Protein AF-A0A956GLY9-F1 (afdb_monomer_lite)

pLDDT: mean 89.47, std 8.24, range [56.81, 97.19]

Secondary structure (DSSP, 8-state):
-------S-HHHHHHHHHHHS--S-TT---B---SSHHHHHHHHHHHHHHHS---S-B---HHHHHHHHHHSSHHHHHTT-----HHHHHHHHHHHHT-HHHHS--

Foldseek 3Di:
DDDDDDDPDVLVVLVVVLVVDDDDDPQDAAEDADQDDVRVVVSQVSSCVVVVHRPNYHYHHPLVVCQCVQCVDPVNVVVVPHDDDPVNVVVVVVVCVVPVVNVPDD

Structure (mmCIF, N/CA/C/O backbone):
data_AF-A0A956GLY9-F1
#
_entry.id   AF-A0A956GLY9-F1
#
loop_
_atom_site.group_PDB
_atom_site.id
_atom_site.type_symbol
_atom_site.label_atom_id
_atom_site.label_alt_id
_atom_site.label_comp_id
_atom_site.label_asym_id
_atom_site.label_entity_id
_atom_site.label_seq_id
_atom_site.pdbx_PDB_ins_code
_atom_site.Cartn_x
_atom_site.Cartn_y
_atom_site.Cartn_z
_atom_site.occupancy
_atom_site.B_iso_or_equiv
_atom_site.auth_seq_id
_atom_site.auth_comp_id
_atom_site.auth_asym_id
_atom_site.auth_atom_id
_atom_site.pdbx_PDB_model_num
ATOM 1 N N . MET A 1 1 ? -13.231 12.121 -3.019 1.00 86.06 1 MET A N 1
ATOM 2 C CA . MET A 1 1 ? -12.626 13.397 -2.574 1.00 86.06 1 MET A CA 1
ATOM 3 C C . MET A 1 1 ? -11.297 13.080 -1.910 1.00 86.06 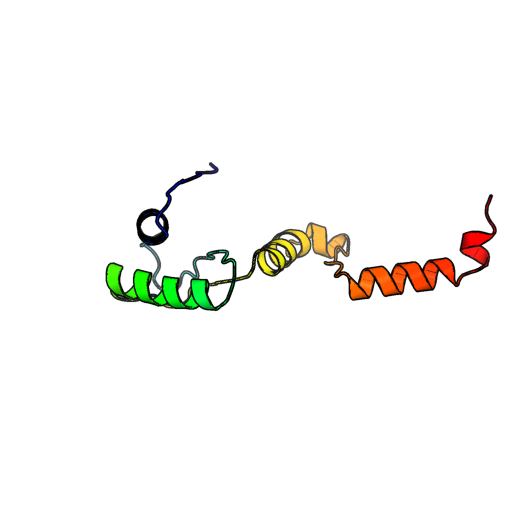1 MET A C 1
ATOM 5 O O . MET A 1 1 ? -11.272 12.183 -1.078 1.00 86.06 1 MET A O 1
ATOM 9 N N . LEU A 1 2 ? -10.207 13.748 -2.293 1.00 92.38 2 LEU A N 1
ATOM 10 C CA . LEU A 1 2 ? -8.903 13.572 -1.645 1.00 92.38 2 LEU A CA 1
ATOM 11 C C . LEU A 1 2 ? -8.860 14.412 -0.361 1.00 92.38 2 LEU A C 1
ATOM 13 O O . LEU A 1 2 ? -9.135 15.609 -0.407 1.00 92.38 2 LEU A O 1
ATOM 17 N N . ARG A 1 3 ? -8.525 13.791 0.774 1.00 93.69 3 ARG A N 1
ATOM 18 C CA . ARG A 1 3 ? -8.341 14.469 2.065 1.00 93.69 3 ARG A CA 1
ATOM 19 C C . ARG A 1 3 ? -6.869 14.414 2.454 1.00 93.69 3 ARG A C 1
ATOM 21 O O . ARG A 1 3 ? -6.280 13.339 2.457 1.00 93.69 3 ARG A O 1
ATOM 28 N N . VAL A 1 4 ? -6.309 15.561 2.824 1.00 95.81 4 VAL A N 1
ATOM 29 C CA . VAL A 1 4 ? -4.938 15.673 3.333 1.00 95.81 4 VAL A CA 1
ATOM 30 C C . VAL A 1 4 ? -5.003 16.067 4.805 1.00 95.81 4 VAL A C 1
ATOM 32 O O . VAL A 1 4 ? -5.618 17.076 5.145 1.00 95.81 4 VAL A O 1
ATOM 35 N N . THR A 1 5 ? -4.381 15.270 5.673 1.00 96.12 5 THR A N 1
ATOM 36 C CA . THR A 1 5 ? -4.231 15.564 7.106 1.00 96.12 5 THR A CA 1
ATOM 37 C C . THR A 1 5 ? -2.750 15.797 7.396 1.00 96.12 5 THR A C 1
ATOM 39 O O . THR A 1 5 ? -1.912 14.988 7.002 1.00 96.12 5 THR A O 1
ATOM 42 N N . LEU A 1 6 ? -2.426 16.896 8.078 1.00 97.19 6 LEU A N 1
ATOM 43 C CA . LEU A 1 6 ? -1.061 17.282 8.442 1.00 97.19 6 LEU A CA 1
ATOM 44 C C . LEU A 1 6 ? -0.926 17.273 9.968 1.00 97.19 6 LEU A C 1
ATOM 46 O O . LEU A 1 6 ? -1.802 17.779 10.663 1.00 97.19 6 LEU A O 1
ATOM 50 N N . SER A 1 7 ? 0.167 16.715 10.483 1.00 96.75 7 SER A N 1
ATOM 51 C CA . SER A 1 7 ? 0.548 16.786 11.898 1.00 96.75 7 SER A CA 1
ATOM 52 C C . SER A 1 7 ? 2.057 16.557 12.031 1.00 96.75 7 SER A C 1
ATOM 54 O O . SER A 1 7 ? 2.686 15.954 11.160 1.00 96.75 7 SER A O 1
ATOM 56 N N . ASN A 1 8 ? 2.640 17.048 13.122 1.00 96.38 8 ASN A N 1
ATOM 57 C CA . ASN A 1 8 ? 4.018 16.776 13.531 1.00 96.38 8 ASN A CA 1
ATOM 58 C C . ASN A 1 8 ? 4.151 15.484 14.358 1.00 96.38 8 ASN A C 1
ATOM 60 O O . ASN A 1 8 ? 5.262 15.117 14.740 1.00 96.38 8 ASN A O 1
ATOM 64 N N . ARG A 1 9 ? 3.036 14.804 14.651 1.00 95.19 9 ARG A N 1
ATOM 65 C CA . ARG A 1 9 ? 2.983 13.586 15.460 1.00 95.19 9 ARG A CA 1
ATOM 66 C C . ARG A 1 9 ? 2.299 12.462 14.700 1.00 95.19 9 ARG A C 1
ATOM 68 O O . ARG A 1 9 ? 1.150 12.575 14.272 1.00 95.19 9 ARG A O 1
ATOM 75 N N . LEU A 1 10 ? 2.997 11.338 14.568 1.00 92.88 10 LEU A N 1
ATOM 76 C CA . LEU A 1 10 ? 2.476 10.176 13.852 1.00 92.88 10 LEU A CA 1
ATOM 77 C C . LEU A 1 10 ? 1.227 9.596 14.538 1.00 92.88 10 LEU A C 1
ATOM 79 O O . LEU A 1 10 ? 0.330 9.098 13.864 1.00 92.88 10 LEU A O 1
ATOM 83 N N . GLU A 1 11 ? 1.124 9.711 15.863 1.00 95.38 11 GLU A N 1
ATOM 84 C CA . GLU A 1 11 ? -0.017 9.236 16.652 1.00 95.38 11 GLU A CA 1
ATOM 85 C C . GLU A 1 11 ? -1.323 9.964 16.313 1.00 95.38 11 GLU A C 1
ATOM 87 O O . GLU A 1 11 ? -2.400 9.366 16.386 1.00 95.38 11 GLU A O 1
ATOM 92 N N . GLU A 1 12 ? -1.237 11.245 15.952 1.00 96.06 12 GLU A N 1
ATOM 93 C CA . GLU A 1 12 ? -2.387 12.059 15.550 1.00 96.06 12 GLU A CA 1
ATOM 94 C C . GLU A 1 12 ? -2.821 11.719 14.121 1.00 96.06 12 GLU A C 1
ATOM 96 O O . GLU A 1 12 ? -4.015 11.584 13.851 1.00 96.06 12 GLU A O 1
ATOM 101 N N . LEU A 1 13 ? -1.859 11.485 13.219 1.00 95.38 13 LEU A N 1
ATOM 102 C CA . LEU A 1 13 ? -2.145 10.980 11.873 1.00 95.38 13 LEU A CA 1
ATOM 103 C C . LEU A 1 13 ? -2.803 9.596 11.929 1.00 95.38 13 LEU A C 1
ATOM 105 O O . LEU A 1 13 ? -3.806 9.367 11.256 1.00 95.38 13 LEU A O 1
ATOM 109 N N . ALA A 1 14 ? -2.290 8.696 12.772 1.00 94.12 14 ALA A N 1
ATOM 110 C CA . ALA A 1 14 ? -2.872 7.375 12.987 1.00 94.12 14 ALA A CA 1
ATOM 111 C C . ALA A 1 14 ? -4.282 7.456 13.590 1.00 94.12 14 ALA A C 1
ATOM 113 O O . ALA A 1 14 ? -5.158 6.695 13.185 1.00 94.12 14 ALA A O 1
ATOM 114 N N . ALA A 1 15 ? -4.532 8.411 14.495 1.00 94.88 15 ALA A N 1
ATOM 115 C CA . ALA A 1 15 ? -5.873 8.682 15.011 1.00 94.88 15 ALA A CA 1
ATOM 116 C C . ALA A 1 15 ? -6.828 9.097 13.884 1.00 94.88 15 ALA A C 1
ATOM 118 O O . ALA A 1 15 ? -7.875 8.483 13.704 1.00 94.88 15 ALA A O 1
ATOM 119 N N . SER A 1 16 ? -6.435 10.086 13.073 1.00 95.19 16 SER A N 1
ATOM 120 C CA . SER A 1 16 ? -7.238 10.539 11.933 1.00 95.19 16 SER A CA 1
ATOM 121 C C . SER A 1 16 ? -7.474 9.431 10.904 1.00 95.19 16 SER A C 1
ATOM 123 O O . SER A 1 16 ? -8.522 9.427 10.262 1.00 95.19 16 SER A O 1
ATOM 125 N N . LEU A 1 17 ? -6.512 8.527 10.712 1.00 93.44 17 LEU A N 1
ATOM 126 C CA . LEU A 1 17 ? -6.659 7.370 9.834 1.00 93.44 17 LEU A CA 1
ATOM 127 C C . LEU A 1 17 ? -7.648 6.353 10.416 1.00 93.44 17 LEU A C 1
ATOM 129 O O . LEU A 1 17 ? -8.498 5.856 9.685 1.00 93.44 17 LEU A O 1
ATOM 133 N N . ALA A 1 18 ? -7.570 6.069 11.718 1.00 92.88 18 ALA A N 1
ATOM 134 C CA . ALA A 1 18 ? -8.465 5.132 12.390 1.00 92.88 18 ALA A CA 1
ATOM 135 C C . ALA A 1 18 ? -9.940 5.545 12.271 1.00 92.88 18 ALA A C 1
ATOM 137 O O . ALA A 1 18 ? -10.777 4.676 12.038 1.00 92.88 18 ALA A O 1
ATOM 138 N N . GLU A 1 19 ? -10.232 6.846 12.366 1.00 91.75 19 GLU A N 1
ATOM 139 C CA . GLU A 1 19 ? -11.576 7.414 12.169 1.00 91.75 19 GLU A CA 1
ATOM 140 C C . GLU A 1 19 ? -12.046 7.345 10.708 1.00 91.75 19 GLU A C 1
ATOM 142 O O . GLU A 1 19 ? -13.237 7.253 10.431 1.00 91.75 19 GLU A O 1
ATOM 147 N N . ALA A 1 20 ? -11.115 7.397 9.750 1.00 90.81 20 ALA A N 1
ATOM 148 C CA . ALA A 1 20 ? -11.434 7.334 8.325 1.00 90.81 20 ALA A CA 1
ATOM 149 C C . ALA A 1 20 ? -11.624 5.899 7.804 1.00 90.81 20 ALA A C 1
ATOM 151 O O . ALA A 1 20 ? -12.184 5.714 6.723 1.00 90.81 20 ALA A O 1
ATOM 152 N N . LEU A 1 21 ? -11.136 4.887 8.529 1.00 88.56 21 LEU A N 1
ATOM 153 C CA . LEU A 1 21 ? -11.248 3.490 8.118 1.00 88.56 21 LEU A CA 1
ATOM 154 C C . LEU A 1 21 ? -12.689 2.977 8.298 1.00 88.56 21 LEU A C 1
ATOM 156 O O . LEU A 1 21 ? -13.230 3.089 9.406 1.00 88.56 21 LEU A O 1
ATOM 160 N N . PRO A 1 22 ? -13.283 2.347 7.267 1.00 81.50 22 PRO A N 1
ATOM 161 C CA . PRO A 1 22 ? -14.648 1.832 7.332 1.00 81.50 22 PRO A CA 1
ATOM 162 C C . PRO A 1 22 ? -14.803 0.808 8.466 1.00 81.50 22 PRO A C 1
ATOM 164 O O . PRO A 1 22 ? -13.861 0.085 8.801 1.00 81.50 22 PRO A O 1
ATOM 167 N N . ALA A 1 23 ? -15.976 0.777 9.100 1.00 75.81 23 ALA A N 1
ATOM 168 C CA . ALA A 1 23 ? -16.266 -0.101 10.239 1.00 75.81 23 ALA A CA 1
ATOM 169 C C . ALA A 1 23 ? -17.227 -1.254 9.909 1.00 75.81 23 ALA A C 1
ATOM 171 O O . ALA A 1 23 ? -17.423 -2.125 10.752 1.00 75.81 23 ALA A O 1
ATOM 172 N N . ASP A 1 24 ? -17.804 -1.267 8.708 1.00 76.31 24 ASP A N 1
ATOM 173 C CA . ASP A 1 24 ? -19.043 -2.012 8.460 1.00 76.31 24 ASP A CA 1
ATOM 174 C C . ASP A 1 24 ? -18.832 -3.481 8.061 1.00 76.31 24 ASP A C 1
ATOM 176 O O . ASP A 1 24 ? -19.718 -4.303 8.282 1.00 76.31 24 ASP A O 1
ATOM 180 N N . ASP A 1 25 ? -17.666 -3.837 7.506 1.00 81.06 25 ASP A N 1
ATOM 181 C CA . ASP A 1 25 ? -17.365 -5.199 7.044 1.00 81.06 25 ASP A CA 1
ATOM 182 C C . ASP A 1 25 ? -16.102 -5.771 7.725 1.00 81.06 25 ASP A C 1
ATOM 184 O O . ASP A 1 25 ? -14.997 -5.273 7.486 1.00 81.06 25 ASP A O 1
ATOM 188 N N . PRO A 1 26 ? -16.228 -6.837 8.542 1.00 73.19 26 PRO A N 1
ATOM 189 C CA . PRO A 1 26 ? -15.094 -7.475 9.209 1.00 73.19 26 PRO A CA 1
ATOM 190 C C . PRO A 1 26 ? -14.176 -8.274 8.267 1.00 73.19 26 PRO A C 1
ATOM 192 O O . PRO A 1 26 ? -13.075 -8.644 8.675 1.00 73.19 26 PRO A O 1
ATOM 195 N N . PHE A 1 27 ? -14.601 -8.561 7.032 1.00 81.75 27 P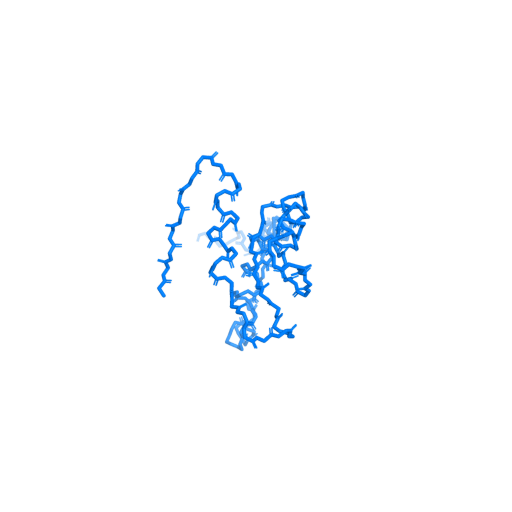HE A N 1
ATOM 196 C CA . PHE A 1 27 ? -13.791 -9.248 6.019 1.00 81.75 27 PHE A CA 1
ATOM 197 C C . PHE A 1 27 ? -13.158 -8.299 5.005 1.00 81.75 27 PHE A C 1
ATOM 199 O O . PHE A 1 27 ? -12.320 -8.734 4.203 1.00 81.75 27 PHE A O 1
ATOM 206 N N . ALA A 1 28 ? -13.516 -7.014 5.056 1.00 86.38 28 ALA A N 1
ATOM 207 C CA . ALA A 1 28 ? -12.865 -6.001 4.254 1.00 86.38 28 ALA A CA 1
ATOM 208 C C . ALA A 1 28 ? -11.359 -6.017 4.529 1.00 86.38 28 ALA A C 1
ATOM 210 O O . ALA A 1 28 ? -10.895 -6.244 5.649 1.00 86.38 28 ALA A O 1
ATOM 211 N N . ARG A 1 29 ? -10.584 -5.746 3.480 1.00 90.69 29 ARG A N 1
ATOM 212 C CA . ARG A 1 29 ? -9.130 -5.604 3.561 1.00 90.69 29 ARG A CA 1
ATOM 213 C C . ARG A 1 29 ? -8.751 -4.166 3.248 1.00 90.69 29 ARG A C 1
ATOM 215 O O . ARG A 1 29 ? -8.403 -3.883 2.103 1.00 90.69 29 ARG A O 1
ATOM 222 N N . PRO A 1 30 ? -8.871 -3.232 4.210 1.00 92.06 30 PRO A N 1
ATOM 223 C CA . PRO A 1 30 ? -8.512 -1.850 3.959 1.00 92.06 30 PRO A CA 1
ATOM 224 C C . PRO A 1 30 ? -7.047 -1.755 3.540 1.00 92.06 30 PRO A C 1
ATOM 226 O O . PRO A 1 30 ? -6.164 -2.284 4.223 1.00 92.06 30 PRO A O 1
ATOM 229 N N . THR A 1 31 ? -6.797 -1.068 2.429 1.00 94.62 31 THR A N 1
ATOM 230 C CA . THR A 1 31 ? -5.440 -0.779 1.969 1.00 94.62 31 THR A CA 1
ATOM 231 C C . THR A 1 31 ? -4.937 0.496 2.630 1.00 94.62 31 THR A C 1
ATOM 233 O O . THR A 1 31 ? -5.558 1.553 2.516 1.00 94.62 31 THR A O 1
ATOM 236 N N . ILE A 1 32 ? -3.786 0.412 3.294 1.00 95.62 32 ILE A N 1
ATOM 237 C CA . ILE A 1 32 ? -3.082 1.560 3.863 1.00 95.62 32 ILE A CA 1
ATOM 238 C C . ILE A 1 32 ? -1.655 1.543 3.328 1.00 95.62 32 ILE A C 1
ATOM 240 O O . ILE A 1 32 ? -0.851 0.684 3.682 1.00 95.62 32 ILE A O 1
ATOM 244 N N . VAL A 1 33 ? -1.328 2.514 2.480 1.00 96.88 33 VAL A N 1
ATOM 245 C CA . VAL A 1 33 ? 0.024 2.662 1.938 1.00 96.88 33 VAL A CA 1
ATOM 246 C C . VAL A 1 33 ? 0.962 3.156 3.038 1.00 96.88 33 VAL A C 1
ATOM 248 O O . VAL A 1 33 ? 0.686 4.155 3.701 1.00 96.88 33 VAL A O 1
ATOM 251 N N . VAL A 1 34 ? 2.082 2.463 3.227 1.00 96.44 34 VAL A N 1
ATOM 252 C CA . VAL A 1 34 ? 3.054 2.745 4.291 1.00 96.44 34 VAL A CA 1
ATOM 253 C C . VAL A 1 34 ? 4.456 2.933 3.720 1.00 96.44 34 VAL A C 1
ATOM 255 O O . VAL A 1 34 ? 4.825 2.344 2.708 1.00 96.44 34 VAL A O 1
ATOM 258 N N . SER A 1 35 ? 5.274 3.743 4.391 1.00 92.81 35 SER A N 1
ATOM 259 C CA . SER A 1 35 ? 6.654 4.021 3.964 1.00 92.81 35 SER A CA 1
ATOM 260 C C . SER A 1 35 ? 7.619 2.858 4.209 1.00 92.81 35 SER A C 1
ATOM 262 O O . SER A 1 35 ? 8.688 2.802 3.608 1.00 92.81 35 SER A O 1
ATOM 264 N N . GLY A 1 36 ? 7.266 1.916 5.086 1.00 95.56 36 GLY A N 1
ATOM 265 C CA . GLY A 1 36 ? 8.099 0.755 5.366 1.00 95.56 36 GLY A CA 1
ATOM 266 C C . GLY A 1 36 ? 7.538 -0.158 6.450 1.00 95.56 36 GLY A C 1
ATOM 267 O O . GLY A 1 36 ? 6.550 0.149 7.118 1.00 95.56 36 GLY A O 1
ATOM 268 N N . ARG A 1 37 ? 8.214 -1.295 6.656 1.00 95.06 37 ARG A N 1
ATOM 269 C CA . ARG A 1 37 ? 7.756 -2.379 7.547 1.00 95.06 37 ARG A CA 1
ATOM 270 C C . ARG A 1 37 ? 7.618 -1.968 9.013 1.00 95.06 37 ARG A C 1
ATOM 272 O O . ARG A 1 37 ? 6.732 -2.470 9.699 1.00 95.06 37 ARG A O 1
ATOM 279 N N . LEU A 1 38 ? 8.484 -1.078 9.503 1.00 96.19 38 LEU A N 1
ATOM 280 C CA . LEU A 1 38 ? 8.417 -0.601 10.888 1.00 96.19 38 LEU A CA 1
ATOM 281 C C . LEU A 1 38 ? 7.140 0.208 11.131 1.00 96.19 38 LEU A C 1
ATOM 283 O O . LEU A 1 38 ? 6.420 -0.075 12.085 1.00 96.19 38 LEU A O 1
ATOM 287 N N . VAL A 1 39 ? 6.825 1.141 10.227 1.00 95.88 39 VAL A N 1
ATOM 288 C CA . VAL A 1 39 ? 5.588 1.934 10.280 1.00 95.88 39 VAL A CA 1
ATOM 289 C C . VAL A 1 39 ? 4.368 1.033 10.117 1.00 95.88 39 VAL A C 1
ATOM 291 O O . VAL A 1 39 ? 3.424 1.166 10.886 1.00 95.88 39 VAL A O 1
ATOM 294 N N . ALA A 1 40 ? 4.415 0.068 9.192 1.00 96.31 40 ALA A N 1
ATOM 295 C CA . ALA A 1 40 ? 3.351 -0.917 8.997 1.00 96.31 40 ALA A CA 1
ATOM 296 C C . ALA A 1 40 ? 3.007 -1.652 10.300 1.00 96.31 40 ALA A C 1
ATOM 298 O O . ALA A 1 40 ? 1.851 -1.709 10.717 1.00 96.31 40 ALA A O 1
ATOM 299 N N . ARG A 1 41 ? 4.035 -2.179 10.976 1.00 96.25 41 ARG A N 1
ATOM 300 C CA . ARG A 1 41 ? 3.861 -2.940 12.212 1.00 96.25 41 ARG A CA 1
ATOM 301 C C . ARG A 1 41 ? 3.402 -2.058 13.368 1.00 96.25 41 ARG A C 1
ATOM 303 O O . ARG A 1 41 ? 2.490 -2.444 14.091 1.00 96.25 41 ARG A O 1
ATOM 310 N N . TRP A 1 42 ? 4.007 -0.884 13.533 1.00 96.69 42 TRP A N 1
ATOM 311 C CA . TRP A 1 42 ? 3.580 0.079 14.548 1.00 96.69 42 TRP A CA 1
ATOM 312 C C . TRP A 1 42 ? 2.109 0.471 14.360 1.00 96.69 42 TRP A C 1
ATOM 314 O O . TRP A 1 42 ? 1.338 0.432 15.318 1.00 96.69 42 TRP A O 1
ATOM 324 N N . LEU A 1 43 ? 1.700 0.754 13.120 1.00 96.06 43 LEU A N 1
ATOM 325 C CA . LEU A 1 43 ? 0.333 1.139 12.797 1.00 96.06 43 LEU A CA 1
ATOM 326 C C . LEU A 1 43 ? -0.658 0.013 13.097 1.00 96.06 43 LEU A C 1
ATOM 328 O O . LEU A 1 43 ? -1.715 0.269 13.664 1.00 96.06 43 LEU A O 1
ATOM 332 N N . GLN A 1 44 ? -0.314 -1.235 12.767 1.00 95.56 44 GLN A N 1
ATOM 333 C CA . GLN A 1 44 ? -1.156 -2.385 13.088 1.00 95.56 44 GLN A CA 1
ATOM 334 C C . GLN A 1 44 ? -1.388 -2.510 14.603 1.00 95.56 44 GLN A C 1
ATOM 336 O O . GLN A 1 44 ? -2.521 -2.727 15.030 1.00 95.56 44 GLN A O 1
ATOM 341 N N . TYR A 1 45 ? -0.350 -2.322 15.424 1.00 96.12 45 TYR A N 1
ATOM 342 C CA . TYR A 1 45 ? -0.500 -2.333 16.882 1.00 96.12 45 TYR A CA 1
ATOM 343 C C . TYR A 1 45 ? -1.326 -1.153 17.403 1.00 96.12 45 TYR A C 1
ATOM 345 O O . TYR A 1 45 ? -2.187 -1.357 18.258 1.00 96.12 45 TYR A O 1
ATOM 353 N N . ASP A 1 46 ? -1.105 0.065 16.901 1.00 96.00 46 ASP A N 1
ATOM 354 C CA . ASP A 1 46 ? -1.866 1.236 17.352 1.00 96.00 46 ASP A CA 1
ATOM 355 C C . ASP A 1 46 ? -3.349 1.141 16.952 1.00 96.00 46 ASP A C 1
ATOM 357 O O . ASP A 1 46 ? -4.227 1.420 17.769 1.00 96.00 46 ASP A O 1
ATOM 361 N N . LEU A 1 47 ? -3.648 0.650 15.744 1.00 94.06 47 LEU A N 1
ATOM 362 C CA . LEU A 1 47 ? -5.018 0.375 15.308 1.00 94.06 47 LEU A CA 1
ATOM 363 C C . LEU A 1 47 ? -5.676 -0.715 16.158 1.00 94.06 47 LEU A C 1
ATOM 365 O O . LEU A 1 47 ? -6.812 -0.530 16.591 1.00 94.06 47 LEU A O 1
ATOM 369 N N . ALA A 1 48 ? -4.966 -1.809 16.459 1.00 93.81 48 ALA A N 1
ATOM 370 C CA . ALA A 1 48 ? -5.485 -2.866 17.327 1.00 93.81 48 ALA A CA 1
ATOM 371 C C . ALA A 1 48 ? -5.785 -2.331 18.732 1.00 93.81 48 ALA A C 1
ATOM 373 O O . ALA A 1 48 ? -6.836 -2.623 19.294 1.00 93.81 48 ALA A O 1
ATOM 374 N N . ARG A 1 49 ? -4.911 -1.481 19.281 1.00 95.00 49 ARG A N 1
ATOM 375 C CA . ARG A 1 49 ? -5.115 -0.854 20.593 1.00 95.00 49 ARG A CA 1
ATOM 376 C C . ARG A 1 49 ? -6.352 0.048 20.629 1.00 95.00 49 ARG A C 1
ATOM 378 O O . ARG A 1 49 ? -7.009 0.121 21.661 1.00 95.00 49 ARG A O 1
ATOM 385 N N . ARG A 1 50 ? -6.665 0.740 19.528 1.00 92.06 50 ARG A N 1
ATOM 386 C CA . ARG A 1 50 ? -7.808 1.669 19.434 1.00 92.06 50 ARG A CA 1
ATOM 387 C C . ARG A 1 50 ? -9.129 0.982 19.092 1.00 92.06 50 ARG A C 1
ATOM 389 O O . ARG A 1 50 ? -10.159 1.373 19.623 1.00 92.06 50 ARG A O 1
ATOM 396 N N . ARG A 1 51 ? -9.105 -0.013 18.199 1.00 88.94 51 ARG A N 1
ATOM 397 C CA . ARG A 1 51 ? -10.304 -0.678 17.646 1.00 88.94 51 ARG A CA 1
ATOM 398 C C . ARG A 1 51 ? -10.510 -2.104 18.177 1.00 88.94 51 ARG A C 1
ATOM 400 O O . ARG A 1 51 ? -11.406 -2.805 17.721 1.00 88.94 51 ARG A O 1
ATOM 407 N N . GLY A 1 52 ? -9.674 -2.557 19.110 1.00 90.69 52 GLY A N 1
ATOM 408 C CA . GLY A 1 52 ? -9.671 -3.914 19.671 1.00 90.69 52 GLY A CA 1
ATOM 409 C C . GLY A 1 52 ? -8.923 -4.934 18.806 1.00 90.69 52 GLY A C 1
ATOM 410 O O . GLY A 1 52 ? -8.157 -5.742 19.326 1.00 90.69 52 GLY A O 1
ATOM 411 N N . VAL A 1 53 ? -9.091 -4.878 17.482 1.00 89.50 53 VAL A N 1
ATOM 412 C CA . VAL A 1 53 ? -8.401 -5.755 16.527 1.00 89.50 53 VAL A CA 1
ATOM 413 C C . VAL A 1 53 ? -7.981 -4.985 15.275 1.00 89.50 53 VAL A C 1
ATOM 415 O O . VAL A 1 53 ? -8.698 -4.114 14.792 1.00 89.50 53 VAL A O 1
ATOM 418 N N . ALA A 1 54 ? -6.808 -5.324 14.738 1.00 91.12 54 ALA A N 1
ATOM 419 C CA . ALA A 1 54 ? -6.336 -4.862 13.435 1.00 91.12 54 ALA A CA 1
ATOM 420 C C . ALA A 1 54 ? -5.860 -6.067 12.616 1.00 91.12 54 ALA A C 1
ATOM 422 O O . ALA A 1 54 ? -4.684 -6.450 12.632 1.00 91.12 54 ALA A O 1
ATOM 423 N N . ALA A 1 55 ? -6.814 -6.697 11.938 1.00 87.69 55 ALA A N 1
ATOM 424 C CA . ALA A 1 55 ? -6.598 -7.855 11.083 1.00 87.69 55 ALA A CA 1
ATOM 425 C C . ALA A 1 55 ? -6.878 -7.499 9.620 1.00 87.69 55 ALA A C 1
ATOM 427 O O . ALA A 1 55 ? -7.490 -6.475 9.330 1.00 87.69 55 ALA A O 1
ATOM 428 N N . ALA A 1 56 ? -6.404 -8.351 8.709 1.00 90.44 56 ALA A N 1
ATOM 429 C CA . ALA A 1 56 ? -6.702 -8.288 7.277 1.00 90.44 56 ALA A CA 1
ATOM 430 C C . ALA A 1 56 ? -6.316 -6.974 6.554 1.00 90.44 56 ALA A C 1
ATOM 432 O O . ALA A 1 56 ? -6.688 -6.789 5.398 1.00 90.44 56 ALA A O 1
ATOM 433 N N . LEU A 1 57 ? -5.528 -6.098 7.190 1.00 92.88 57 LEU A N 1
ATOM 434 C CA . LEU A 1 57 ? -5.005 -4.879 6.573 1.00 92.88 57 LEU A CA 1
ATOM 435 C C . LEU A 1 57 ? -4.045 -5.221 5.426 1.00 92.88 57 LEU A C 1
ATOM 437 O O . LEU A 1 57 ? -3.132 -6.033 5.593 1.00 92.88 57 LEU A O 1
ATOM 441 N N . ASP A 1 58 ? -4.216 -4.557 4.287 1.00 95.25 58 ASP A N 1
ATOM 442 C CA . ASP A 1 58 ? -3.259 -4.580 3.182 1.00 95.25 58 ASP A CA 1
ATOM 443 C C . ASP A 1 58 ? -2.317 -3.378 3.332 1.00 95.25 58 ASP A C 1
ATOM 445 O O . ASP A 1 58 ? -2.744 -2.229 3.236 1.00 95.25 58 ASP A O 1
ATOM 449 N N . LEU A 1 59 ? -1.037 -3.635 3.621 1.00 96.50 59 LEU A N 1
ATOM 450 C CA . LEU A 1 59 ? -0.045 -2.610 3.983 1.00 96.50 59 LEU A CA 1
ATOM 451 C C . LEU A 1 59 ? 1.097 -2.515 2.948 1.00 96.50 59 LEU A C 1
ATOM 453 O O . LEU A 1 59 ? 2.248 -2.824 3.281 1.00 96.50 59 LEU A O 1
ATOM 457 N N . PRO A 1 60 ? 0.818 -2.152 1.681 1.00 96.94 60 PRO A N 1
ATOM 458 C CA . PRO A 1 60 ? 1.833 -2.080 0.635 1.00 96.94 60 PRO A CA 1
ATOM 459 C C . PRO A 1 60 ? 2.758 -0.866 0.806 1.00 96.94 60 PRO A C 1
ATOM 461 O O . PRO A 1 60 ? 2.389 0.152 1.399 1.00 96.94 60 PRO A O 1
ATOM 464 N N . SER A 1 61 ? 3.948 -0.942 0.203 1.00 95.56 61 SER A N 1
ATOM 465 C CA . SER A 1 61 ? 4.725 0.263 -0.103 1.00 95.56 61 SER A CA 1
ATOM 466 C C . SER A 1 61 ? 4.018 1.098 -1.174 1.00 95.56 61 SER A C 1
ATOM 468 O O . SER A 1 61 ? 3.150 0.597 -1.892 1.00 95.56 61 SER A O 1
ATOM 470 N N . LEU A 1 62 ? 4.414 2.366 -1.320 1.00 93.69 62 LEU A N 1
ATOM 471 C CA . LEU A 1 62 ? 3.883 3.223 -2.384 1.00 93.69 62 LEU A CA 1
ATOM 472 C C . LEU A 1 62 ? 4.120 2.617 -3.773 1.00 93.69 62 LEU A C 1
ATOM 474 O O . LEU A 1 62 ? 3.197 2.562 -4.574 1.00 93.69 62 LEU A O 1
ATOM 478 N N . GLU A 1 63 ? 5.323 2.107 -4.032 1.00 91.25 63 GLU A N 1
ATOM 479 C CA . GLU A 1 63 ? 5.676 1.482 -5.312 1.00 91.25 63 GLU A CA 1
ATOM 480 C C . GLU A 1 63 ? 4.782 0.276 -5.621 1.00 91.25 63 GLU A C 1
ATOM 482 O O . GLU A 1 63 ? 4.185 0.212 -6.691 1.00 91.25 63 GLU A O 1
ATOM 487 N N . ALA A 1 64 ? 4.611 -0.639 -4.660 1.00 92.00 64 ALA A N 1
ATOM 488 C CA . ALA A 1 64 ? 3.761 -1.815 -4.841 1.00 92.00 64 ALA A CA 1
ATOM 489 C C . ALA A 1 64 ? 2.279 -1.444 -5.001 1.00 92.00 64 ALA A C 1
ATOM 491 O O . ALA A 1 64 ? 1.536 -2.105 -5.724 1.00 92.00 64 ALA A O 1
ATOM 492 N N . PHE A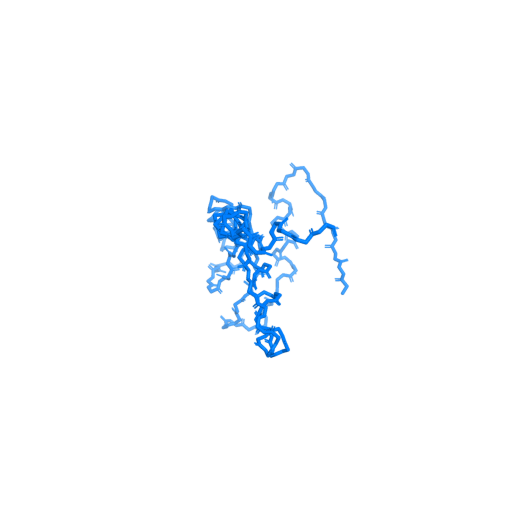 1 65 ? 1.825 -0.392 -4.317 1.00 94.25 65 PHE A N 1
ATOM 493 C CA . PHE A 1 65 ? 0.471 0.119 -4.489 1.00 94.25 65 PHE A CA 1
ATOM 494 C C . PHE A 1 65 ? 0.257 0.690 -5.894 1.00 94.25 65 PHE A C 1
ATOM 496 O O . PHE A 1 65 ? -0.735 0.346 -6.536 1.00 94.25 65 PHE A O 1
ATOM 503 N N . LEU A 1 66 ? 1.183 1.523 -6.376 1.00 91.62 66 LEU A N 1
ATOM 504 C CA . LEU A 1 66 ? 1.106 2.129 -7.703 1.00 91.62 66 LEU A CA 1
ATOM 505 C C . LEU A 1 66 ? 1.164 1.075 -8.805 1.00 91.62 66 LEU A C 1
ATOM 507 O O . LEU A 1 66 ? 0.323 1.108 -9.694 1.00 91.62 66 LEU A O 1
ATOM 511 N N . ASP A 1 67 ? 2.081 0.112 -8.712 1.00 90.62 67 ASP A N 1
ATOM 512 C CA . ASP A 1 67 ? 2.189 -0.979 -9.683 1.00 90.62 67 ASP A CA 1
ATOM 513 C C . ASP A 1 67 ? 0.872 -1.761 -9.790 1.00 90.62 67 ASP A C 1
ATOM 515 O O . ASP A 1 67 ? 0.292 -1.850 -10.873 1.00 90.62 67 ASP A O 1
ATOM 519 N N . ARG A 1 68 ? 0.310 -2.209 -8.655 1.00 90.75 68 ARG A N 1
ATOM 520 C CA . ARG A 1 68 ? -0.992 -2.904 -8.634 1.00 90.75 68 ARG A CA 1
ATOM 521 C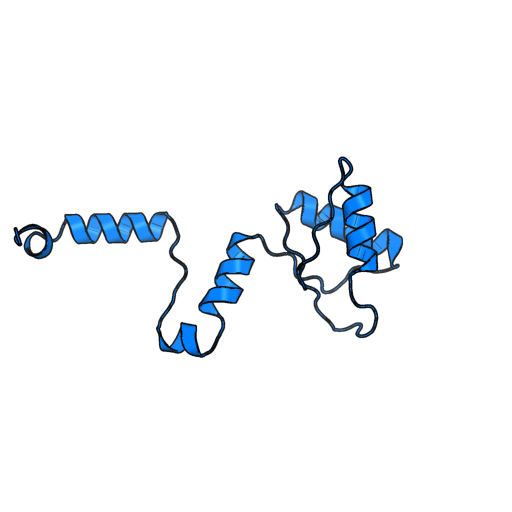 C . ARG A 1 68 ? -2.138 -2.043 -9.166 1.00 90.75 68 ARG A C 1
ATOM 523 O O . ARG A 1 68 ? -3.044 -2.579 -9.793 1.00 90.75 68 ARG A O 1
ATOM 530 N N . THR A 1 69 ? -2.130 -0.739 -8.894 1.00 91.06 69 THR A N 1
ATOM 531 C CA . THR A 1 69 ? -3.228 0.163 -9.281 1.00 91.06 69 THR A CA 1
ATOM 532 C C . THR A 1 69 ? -3.180 0.508 -10.766 1.00 91.06 69 THR A C 1
ATOM 534 O O . THR A 1 69 ? -4.221 0.561 -11.405 1.00 91.06 69 THR A O 1
ATOM 537 N N . LEU A 1 70 ? -1.984 0.726 -11.318 1.00 89.31 70 LEU A N 1
ATOM 538 C CA . LEU A 1 70 ? -1.796 1.190 -12.694 1.00 89.31 70 LEU A CA 1
ATOM 539 C C . LEU A 1 70 ? -1.706 0.050 -13.715 1.00 89.31 70 LEU A C 1
ATOM 541 O O . LEU A 1 70 ? -1.970 0.274 -14.889 1.00 89.31 70 LEU A O 1
ATOM 545 N N . THR A 1 71 ? -1.326 -1.158 -13.291 1.00 89.12 71 THR A N 1
ATOM 546 C CA . THR A 1 71 ? -1.220 -2.334 -14.181 1.00 89.12 71 THR A CA 1
ATOM 547 C C . THR A 1 71 ? -2.328 -3.365 -13.944 1.00 89.12 71 THR A C 1
ATOM 549 O O . THR A 1 71 ? -2.464 -4.341 -14.683 1.00 89.12 71 THR A O 1
ATOM 552 N N . GLY A 1 72 ? -3.127 -3.176 -12.891 1.00 83.69 72 GLY A N 1
ATOM 553 C CA . GLY A 1 72 ? -4.079 -4.168 -12.402 1.00 83.69 72 GLY A CA 1
ATOM 554 C C . GLY A 1 72 ? -5.489 -4.091 -12.982 1.00 83.69 72 GLY A C 1
ATOM 555 O O . GLY A 1 72 ? -6.311 -4.937 -12.617 1.00 83.69 72 GLY A O 1
ATOM 556 N N . ASP A 1 73 ? -5.809 -3.139 -13.858 1.00 87.88 73 ASP A N 1
ATOM 557 C CA . ASP A 1 73 ? -7.114 -3.081 -14.531 1.00 87.88 73 ASP A CA 1
ATOM 558 C C . ASP A 1 73 ? -7.117 -3.855 -15.870 1.00 87.88 73 ASP A C 1
ATOM 560 O O . ASP A 1 73 ? -6.119 -4.460 -16.270 1.00 87.88 73 ASP A O 1
ATOM 564 N N . ALA A 1 74 ? -8.286 -3.996 -16.499 1.00 86.69 74 ALA A N 1
ATOM 565 C CA . ALA A 1 74 ? -8.418 -4.778 -17.731 1.00 86.69 74 ALA A CA 1
ATOM 566 C C . ALA A 1 74 ? -7.749 -4.086 -18.930 1.00 86.69 74 ALA A C 1
ATOM 568 O O . ALA A 1 74 ? -7.133 -4.764 -19.753 1.00 86.69 74 ALA A O 1
ATOM 569 N N . ASP A 1 75 ? -7.826 -2.758 -18.988 1.00 88.50 75 ASP A N 1
ATOM 570 C CA . ASP A 1 75 ? -7.313 -1.952 -20.095 1.00 88.50 75 ASP A CA 1
ATOM 571 C C . ASP A 1 75 ? -5.784 -1.916 -20.082 1.00 88.50 75 ASP A C 1
ATOM 573 O O . ASP A 1 75 ? -5.144 -2.154 -21.105 1.00 88.50 75 ASP A O 1
ATOM 577 N N . ALA A 1 76 ? -5.181 -1.725 -18.910 1.00 86.38 76 ALA A N 1
ATOM 578 C CA . ALA A 1 76 ? -3.744 -1.783 -18.696 1.00 86.38 76 ALA A CA 1
ATOM 579 C C . ALA A 1 76 ? -3.179 -3.161 -19.051 1.00 86.38 76 ALA A C 1
ATOM 581 O O . ALA A 1 76 ? -2.149 -3.251 -19.721 1.00 86.38 76 ALA A O 1
ATOM 582 N N . ARG A 1 77 ? -3.875 -4.242 -18.672 1.00 83.38 77 ARG A N 1
ATOM 583 C CA . ARG A 1 77 ? -3.487 -5.602 -19.076 1.00 83.38 77 ARG A CA 1
ATOM 584 C C . ARG A 1 77 ? -3.604 -5.812 -20.582 1.00 83.38 77 ARG A C 1
ATOM 586 O O . ARG A 1 77 ? -2.699 -6.399 -21.167 1.00 83.38 77 ARG A O 1
ATOM 593 N N . ALA A 1 78 ? -4.685 -5.343 -21.206 1.00 88.88 78 ALA A N 1
ATOM 594 C CA . ALA A 1 78 ? -4.874 -5.437 -22.653 1.00 88.88 78 ALA A CA 1
ATOM 595 C C . ALA A 1 78 ? -3.803 -4.642 -23.421 1.00 88.88 78 ALA A C 1
ATOM 597 O O . ALA A 1 78 ? -3.315 -5.101 -24.451 1.00 88.88 78 ALA A O 1
ATOM 598 N N . ALA A 1 79 ? -3.390 -3.494 -22.884 1.00 88.81 79 ALA A N 1
ATOM 599 C CA . ALA A 1 79 ? -2.296 -2.678 -23.399 1.00 88.81 79 ALA A CA 1
ATOM 600 C C . ALA A 1 79 ? -0.897 -3.238 -23.072 1.00 88.81 79 ALA A C 1
ATOM 602 O O . ALA A 1 79 ? 0.102 -2.670 -23.509 1.00 88.81 79 ALA A O 1
ATOM 603 N N . GLY A 1 80 ? -0.799 -4.330 -22.304 1.00 87.25 80 GLY A N 1
ATOM 604 C CA . GLY A 1 80 ? 0.475 -4.924 -21.900 1.00 87.25 80 GLY A CA 1
ATOM 605 C C . GLY A 1 80 ? 1.315 -4.022 -20.991 1.00 87.25 80 GLY A C 1
ATOM 60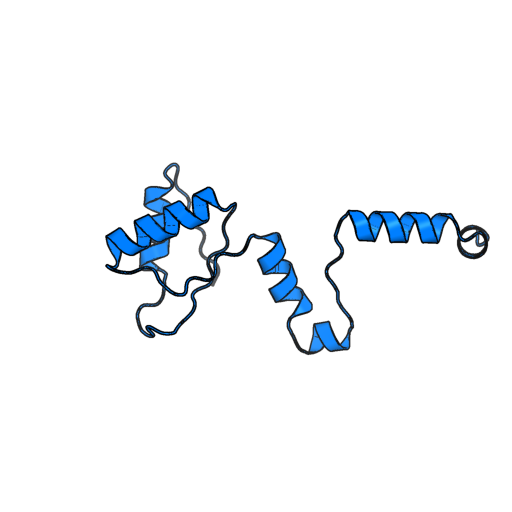6 O O . GLY A 1 80 ? 2.541 -4.148 -20.977 1.00 87.25 80 GLY A O 1
ATOM 607 N N . LEU A 1 81 ? 0.684 -3.102 -20.251 1.00 86.62 81 LEU A N 1
ATOM 608 C CA . LEU A 1 81 ? 1.384 -2.219 -19.323 1.00 86.62 81 LEU A CA 1
ATOM 609 C C . LEU A 1 81 ? 2.005 -3.036 -18.191 1.00 86.62 81 LEU A C 1
ATOM 611 O O . LEU A 1 81 ? 1.340 -3.826 -17.521 1.00 86.62 81 LEU A O 1
ATOM 615 N N . VAL A 1 82 ? 3.295 -2.809 -17.962 1.00 84.31 82 VAL A N 1
ATOM 616 C CA . VAL A 1 82 ? 4.064 -3.455 -16.900 1.00 84.31 82 VAL A CA 1
ATOM 617 C C . VAL A 1 82 ? 4.872 -2.416 -16.140 1.00 84.31 82 VAL A C 1
ATOM 619 O O . VAL A 1 82 ? 5.417 -1.484 -16.736 1.00 84.31 82 VAL A O 1
ATOM 622 N N . GLY A 1 83 ? 4.986 -2.597 -14.825 1.00 83.31 83 GLY A N 1
ATOM 623 C CA . GLY A 1 83 ? 5.925 -1.838 -14.013 1.00 83.31 83 GLY A CA 1
ATOM 624 C C . GLY A 1 83 ? 7.356 -2.067 -14.495 1.00 83.31 83 GLY A C 1
ATOM 625 O O . GLY A 1 83 ? 7.785 -3.204 -14.729 1.00 83.31 83 GLY A O 1
ATOM 626 N N . LEU A 1 84 ? 8.098 -0.974 -14.656 1.00 86.50 84 LEU A N 1
ATOM 627 C CA . LEU A 1 84 ? 9.501 -1.013 -15.033 1.00 86.50 84 LEU A CA 1
ATOM 628 C C . LEU A 1 84 ? 10.349 -0.588 -13.838 1.00 86.50 84 LEU A C 1
ATOM 630 O O . LEU A 1 84 ? 10.368 0.582 -13.458 1.00 86.50 84 LEU A O 1
ATOM 634 N N . ASP A 1 85 ? 11.049 -1.546 -13.241 1.00 88.38 85 ASP A N 1
ATOM 635 C CA . ASP A 1 85 ? 12.032 -1.242 -12.214 1.00 88.38 85 ASP A CA 1
ATOM 636 C C . ASP A 1 85 ? 13.352 -0.759 -12.838 1.00 88.38 85 ASP A C 1
ATOM 638 O O . ASP A 1 85 ? 13.614 -0.880 -14.041 1.00 88.38 85 ASP A O 1
ATOM 642 N N . ARG A 1 86 ? 14.204 -0.166 -12.002 1.00 90.50 86 ARG A N 1
ATOM 643 C CA . ARG A 1 86 ? 15.491 0.376 -12.445 1.00 90.50 86 ARG A CA 1
ATOM 644 C C . ARG A 1 86 ? 16.397 -0.685 -13.098 1.00 90.50 86 ARG A C 1
ATOM 646 O O . ARG A 1 86 ? 16.971 -0.365 -14.139 1.00 90.50 86 ARG A O 1
ATOM 653 N N . PRO A 1 87 ? 16.562 -1.907 -12.548 1.00 92.88 87 PRO A N 1
ATOM 654 C CA . PRO A 1 87 ? 17.353 -2.954 -13.195 1.00 92.88 87 PRO A CA 1
ATOM 655 C C . PRO A 1 87 ? 16.850 -3.314 -14.594 1.00 92.88 87 PRO A C 1
ATOM 657 O O . PRO A 1 87 ? 17.649 -3.404 -15.526 1.00 92.88 87 PRO A O 1
ATOM 660 N N . ARG A 1 88 ? 15.534 -3.474 -14.766 1.00 89.56 88 ARG A N 1
ATOM 661 C CA . ARG A 1 88 ? 14.934 -3.823 -16.054 1.00 89.56 88 ARG A CA 1
ATOM 662 C C . ARG A 1 88 ? 15.078 -2.694 -17.063 1.00 89.56 88 ARG A C 1
ATOM 664 O O . ARG A 1 88 ? 15.428 -2.962 -18.208 1.00 89.56 88 ARG A O 1
ATOM 671 N N . LEU A 1 89 ? 14.893 -1.442 -16.640 1.00 92.38 89 LEU A N 1
ATOM 672 C CA . LEU A 1 89 ? 15.163 -0.280 -17.489 1.00 92.38 89 LEU A CA 1
ATOM 673 C C . LEU A 1 89 ? 16.627 -0.242 -17.937 1.00 92.38 89 LEU A C 1
ATOM 675 O O . LEU A 1 89 ? 16.896 -0.070 -19.120 1.00 92.38 89 LEU A O 1
ATOM 679 N N . ALA A 1 90 ? 17.569 -0.436 -17.012 1.00 94.56 90 ALA A N 1
ATOM 680 C CA . ALA A 1 90 ? 18.993 -0.439 -17.333 1.00 94.56 90 ALA A CA 1
ATOM 681 C C . ALA A 1 90 ? 19.345 -1.532 -18.354 1.00 94.56 90 ALA A C 1
ATOM 683 O O . ALA A 1 90 ? 20.090 -1.267 -19.294 1.00 94.56 90 ALA A O 1
ATOM 684 N N . ALA A 1 91 ? 18.774 -2.731 -18.207 1.00 93.12 91 ALA A N 1
ATOM 685 C CA . ALA A 1 91 ? 18.965 -3.822 -19.156 1.00 93.12 91 ALA A CA 1
ATOM 686 C C . ALA A 1 91 ? 18.379 -3.503 -20.542 1.00 93.12 91 ALA A C 1
ATOM 688 O O . ALA A 1 91 ? 19.037 -3.756 -21.548 1.00 93.12 91 ALA A O 1
ATOM 689 N N . LEU A 1 92 ? 17.181 -2.912 -20.606 1.00 91.75 92 LEU A N 1
ATOM 690 C CA . LEU A 1 92 ? 16.562 -2.504 -21.872 1.00 91.75 92 LEU A CA 1
ATOM 691 C C . LEU A 1 92 ? 17.377 -1.420 -22.581 1.00 91.75 92 LEU A C 1
ATOM 693 O O . LEU A 1 92 ? 17.625 -1.533 -23.776 1.00 91.75 92 LEU A O 1
ATOM 697 N N . VAL A 1 93 ? 17.835 -0.406 -21.843 1.00 91.81 93 VAL A N 1
ATOM 698 C CA . VAL A 1 93 ? 18.687 0.658 -22.391 1.00 91.81 93 VAL A CA 1
ATOM 699 C C . VAL A 1 93 ? 20.009 0.081 -22.892 1.00 91.81 93 VAL A C 1
ATOM 701 O O . VAL A 1 93 ? 20.413 0.384 -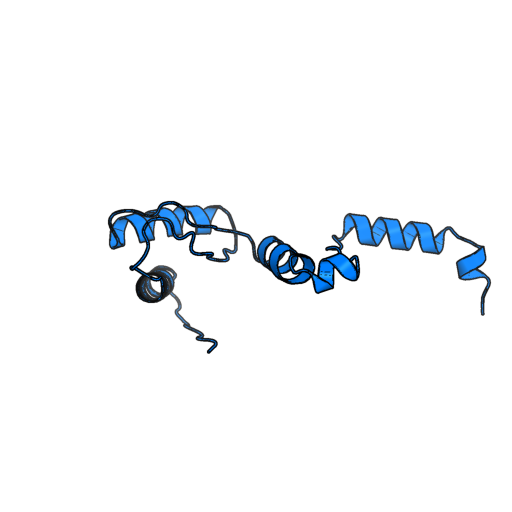24.008 1.00 91.81 93 VAL A O 1
ATOM 704 N N . ALA A 1 94 ? 20.664 -0.786 -22.114 1.00 92.88 94 ALA A N 1
ATOM 705 C CA . ALA A 1 94 ? 21.902 -1.436 -22.539 1.00 92.88 94 ALA A CA 1
ATOM 706 C C . ALA A 1 94 ? 21.700 -2.301 -23.793 1.00 92.88 94 ALA A C 1
ATOM 708 O O . ALA A 1 94 ? 22.537 -2.269 -24.687 1.00 92.88 94 ALA A O 1
ATOM 709 N N . SER A 1 95 ? 20.583 -3.032 -23.880 1.00 91.38 95 SER A N 1
ATOM 710 C CA . SER A 1 95 ? 20.236 -3.822 -25.064 1.00 91.38 95 SER A CA 1
ATOM 711 C C . SER A 1 95 ? 20.000 -2.944 -26.291 1.00 91.38 95 SER A C 1
ATOM 713 O O . SER A 1 95 ? 20.477 -3.288 -27.364 1.00 91.38 95 SER A O 1
ATOM 715 N N . ALA A 1 96 ? 19.291 -1.823 -26.145 1.00 89.62 96 ALA A N 1
ATOM 716 C CA . ALA A 1 96 ? 19.032 -0.896 -27.245 1.00 89.62 96 ALA A CA 1
ATOM 717 C C . ALA A 1 96 ? 20.315 -0.201 -27.732 1.00 89.62 96 ALA A C 1
ATOM 719 O O . ALA A 1 96 ? 20.495 -0.017 -28.927 1.00 89.62 96 ALA A O 1
ATOM 720 N N . LEU A 1 97 ? 21.227 0.143 -26.815 1.00 87.81 97 LEU A N 1
ATOM 721 C CA . LEU A 1 97 ? 22.532 0.733 -27.142 1.00 87.81 97 LEU A CA 1
ATOM 722 C C . LEU A 1 97 ? 23.546 -0.273 -27.711 1.00 87.81 97 LEU A C 1
ATOM 724 O O . LEU A 1 97 ? 24.584 0.136 -28.214 1.00 87.81 97 LEU A O 1
ATOM 728 N N . ALA A 1 98 ? 23.306 -1.575 -27.575 1.00 87.94 98 ALA A N 1
ATOM 729 C CA . ALA A 1 98 ? 24.154 -2.609 -28.167 1.00 87.94 98 ALA A CA 1
ATOM 730 C C . ALA A 1 98 ? 23.673 -3.032 -29.565 1.00 87.94 98 ALA A C 1
ATOM 732 O O . ALA A 1 98 ? 24.352 -3.809 -30.232 1.00 87.94 98 ALA A O 1
ATOM 733 N N . ASP A 1 99 ? 22.498 -2.561 -29.987 1.00 86.25 99 ASP A N 1
ATOM 734 C CA . ASP A 1 99 ? 21.936 -2.842 -31.300 1.00 86.25 99 ASP A CA 1
ATOM 735 C C . ASP A 1 99 ? 22.381 -1.762 -32.297 1.00 86.25 99 ASP A C 1
ATOM 737 O O . ASP A 1 99 ? 21.818 -0.667 -32.364 1.00 86.25 99 ASP A O 1
ATOM 741 N N . ASP A 1 100 ? 23.418 -2.079 -33.079 1.00 75.75 100 ASP A N 1
ATOM 742 C CA . ASP A 1 100 ? 23.981 -1.181 -34.093 1.00 75.75 100 ASP A CA 1
ATOM 743 C C . ASP A 1 100 ? 22.933 -0.736 -35.131 1.00 75.75 100 ASP A C 1
ATOM 745 O O . ASP A 1 100 ? 23.059 0.352 -35.688 1.00 75.75 100 ASP A O 1
ATOM 749 N N . ALA A 1 101 ? 21.871 -1.519 -35.373 1.00 76.06 101 ALA A N 1
ATOM 750 C CA . ALA A 1 101 ? 20.800 -1.141 -36.298 1.00 76.06 101 ALA A CA 1
ATOM 751 C C . ALA A 1 101 ? 19.904 -0.019 -35.743 1.00 76.06 101 ALA A C 1
ATOM 753 O O . ALA A 1 101 ? 19.362 0.767 -36.516 1.00 76.06 101 ALA A O 1
ATOM 754 N N . LEU A 1 102 ? 19.779 0.081 -34.417 1.00 63.25 102 LEU A N 1
ATOM 755 C CA . LEU A 1 102 ? 19.032 1.130 -33.713 1.00 63.25 102 LEU A CA 1
ATOM 756 C C . LEU A 1 102 ? 19.839 2.430 -33.567 1.00 63.25 102 LEU A C 1
ATOM 758 O O . LEU A 1 102 ? 19.256 3.501 -33.421 1.00 63.25 102 LEU A O 1
ATOM 762 N N . ILE A 1 103 ? 21.171 2.335 -33.607 1.00 60.34 103 ILE A N 1
ATOM 763 C CA . ILE A 1 103 ? 22.103 3.475 -33.556 1.00 60.34 103 ILE A CA 1
ATOM 764 C C . ILE A 1 103 ? 22.410 4.019 -34.964 1.00 60.34 103 ILE A C 1
ATOM 766 O O . ILE A 1 103 ? 22.821 5.168 -35.107 1.00 60.34 103 ILE A O 1
ATOM 770 N N . ALA A 1 104 ? 22.212 3.209 -36.009 1.00 65.31 104 ALA A N 1
ATOM 771 C CA . ALA A 1 104 ? 22.552 3.551 -37.390 1.00 65.31 104 ALA A CA 1
ATOM 772 C C . ALA A 1 104 ? 21.529 4.442 -38.128 1.00 65.31 104 ALA A C 1
ATOM 774 O O . ALA A 1 104 ? 21.793 4.798 -39.280 1.00 65.31 104 ALA A O 1
ATOM 775 N N . GLU A 1 105 ? 20.407 4.839 -37.515 1.00 56.81 105 GLU A N 1
ATOM 776 C CA . GLU A 1 105 ? 19.555 5.902 -38.074 1.00 56.81 105 GLU A CA 1
ATOM 777 C C . GLU A 1 105 ? 20.013 7.293 -37.576 1.00 56.81 105 GLU A C 1
ATOM 779 O O . GLU A 1 105 ? 20.117 7.492 -36.363 1.00 56.81 105 GLU A O 1
ATOM 784 N N . PRO A 1 106 ? 20.321 8.246 -38.483 1.00 57.94 106 PRO A N 1
ATOM 785 C CA . PRO A 1 106 ? 20.669 9.626 -38.133 1.00 57.94 106 PRO A CA 1
ATOM 786 C C . PRO A 1 106 ? 19.473 10.476 -37.676 1.00 57.94 106 PRO A C 1
ATOM 788 O O . PRO A 1 106 ? 18.348 10.260 -38.184 1.00 57.94 106 PRO A O 1
#

Sequence (106 aa):
MLRVTLSNRLEELAASLAEALPADDPFARPTIVVSGRLVARWLQYDLARRRGVAAALDLPSLEAFLDRTLTGDADARAAGLVGLDRPRLAALVASALADDALIAEP

Radius of gyration: 20.49 Å; chains: 1; bounding box: 43×26×59 Å